Protein AF-A0A535RDK1-F1 (afdb_monomer)

Solvent-accessible surface area (backbone atoms only — not comparable to full-atom values): 7381 Å² total; per-residue (Å²): 82,75,42,75,55,60,47,63,72,31,67,34,61,41,46,44,87,78,47,58,70,68,64,39,67,69,37,50,75,69,46,53,69,35,78,59,35,43,54,86,57,44,56,68,69,59,50,50,51,54,48,52,51,55,53,59,70,43,43,68,38,51,78,66,69,42,55,59,35,39,33,44,56,35,50,60,86,56,51,73,48,73,70,53,50,51,51,52,49,50,50,46,68,76,39,77,89,59,50,40,30,39,31,75,58,20,64,60,42,66,30,88,88,34,30,66,60,46,53,49,55,31,54,80,70,68,39,39,83,50,132

Sequence (131 aa):
MNFKAFATLTTHPTDPKRLPKDIREALSKESAAKRRIYPKDFPKDVREELFARYWVGLEPLRKSGKLGAILLQYPDWFVISKANKEEILHARELLPDDRLAVEFRNATWMSERNRAETLSFLGEHGLIYVS

Structure (mmCIF, N/CA/C/O backbone):
data_AF-A0A535RDK1-F1
#
_entry.id   AF-A0A535RDK1-F1
#
loop_
_atom_site.group_PDB
_atom_site.id
_atom_site.type_symbol
_atom_site.label_atom_id
_atom_site.label_alt_id
_atom_site.label_comp_id
_atom_site.label_asym_id
_atom_site.label_entity_id
_atom_site.label_seq_id
_atom_site.pdbx_PDB_ins_code
_atom_site.Cartn_x
_atom_site.Cartn_y
_atom_site.Cartn_z
_atom_site.occupancy
_atom_site.B_iso_or_equiv
_atom_site.auth_seq_id
_atom_site.auth_comp_id
_atom_site.auth_asym_id
_atom_site.auth_atom_id
_atom_site.pdbx_PDB_model_num
ATOM 1 N N . MET A 1 1 ? -6.801 -17.963 5.253 1.00 66.25 1 MET A N 1
ATOM 2 C CA . MET A 1 1 ? -5.350 -17.673 5.292 1.00 66.25 1 MET A CA 1
ATOM 3 C C . MET A 1 1 ? -5.170 -16.181 5.073 1.00 66.25 1 MET A C 1
ATOM 5 O O . MET A 1 1 ? -5.834 -15.640 4.196 1.00 66.25 1 MET A O 1
ATOM 9 N N . ASN A 1 2 ? -4.338 -15.520 5.878 1.00 72.81 2 ASN A N 1
ATOM 10 C CA . ASN A 1 2 ? -4.049 -14.092 5.719 1.00 72.81 2 ASN A CA 1
ATOM 11 C C . ASN A 1 2 ? -2.755 -13.941 4.926 1.00 72.81 2 ASN A C 1
ATOM 13 O O . ASN A 1 2 ? -1.805 -14.686 5.173 1.00 72.81 2 ASN A O 1
ATOM 17 N N . PHE A 1 3 ? -2.728 -13.017 3.970 1.00 80.19 3 PHE A N 1
ATOM 18 C CA . PHE A 1 3 ? -1.588 -12.843 3.075 1.00 80.19 3 PHE A CA 1
ATOM 19 C C . PHE A 1 3 ? -1.022 -11.438 3.219 1.00 80.19 3 PHE A C 1
ATOM 21 O O . PHE A 1 3 ? -1.769 -10.463 3.218 1.00 80.19 3 PHE A O 1
ATOM 28 N N . LYS A 1 4 ? 0.297 -11.315 3.353 1.00 80.19 4 LYS A N 1
ATOM 29 C CA . LYS A 1 4 ? 0.941 -10.003 3.395 1.00 80.19 4 LYS A CA 1
ATOM 30 C C . LYS A 1 4 ? 1.080 -9.460 1.980 1.00 80.19 4 LYS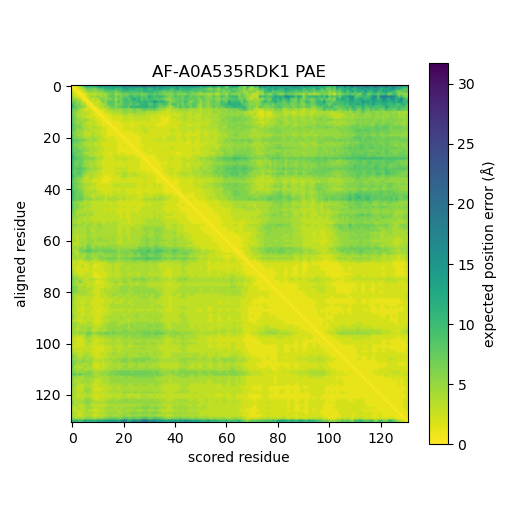 A C 1
ATOM 32 O O . LYS A 1 4 ? 1.580 -10.163 1.104 1.00 80.19 4 LYS A O 1
ATOM 37 N N . ALA A 1 5 ? 0.679 -8.208 1.786 1.00 78.75 5 ALA A N 1
ATOM 38 C CA . ALA A 1 5 ? 0.846 -7.527 0.517 1.00 78.75 5 ALA A CA 1
ATOM 39 C C . ALA A 1 5 ? 2.317 -7.479 0.090 1.00 78.75 5 ALA A C 1
ATOM 41 O O . ALA A 1 5 ? 3.234 -7.362 0.912 1.00 78.75 5 ALA A O 1
ATOM 42 N N . PHE A 1 6 ? 2.536 -7.572 -1.220 1.00 76.69 6 PHE A N 1
ATOM 43 C CA . PHE A 1 6 ? 3.857 -7.406 -1.803 1.00 76.69 6 PHE A CA 1
ATOM 44 C C . PHE A 1 6 ? 4.427 -6.014 -1.483 1.00 76.69 6 PHE A C 1
ATOM 46 O O . PHE A 1 6 ? 3.700 -5.029 -1.439 1.00 76.69 6 PHE A O 1
ATOM 53 N N . ALA A 1 7 ? 5.741 -5.925 -1.264 1.00 71.62 7 ALA A N 1
ATOM 54 C CA . ALA A 1 7 ? 6.399 -4.746 -0.694 1.00 71.62 7 ALA A CA 1
ATOM 55 C C . ALA A 1 7 ? 6.091 -3.424 -1.427 1.00 71.62 7 ALA A C 1
ATOM 57 O O . ALA A 1 7 ? 5.894 -2.396 -0.777 1.00 71.62 7 ALA A O 1
ATOM 58 N N . THR A 1 8 ? 5.988 -3.437 -2.761 1.00 74.31 8 THR A N 1
ATOM 59 C CA . THR A 1 8 ? 5.695 -2.215 -3.531 1.00 74.31 8 THR A CA 1
ATOM 60 C C . THR A 1 8 ? 4.256 -1.714 -3.366 1.00 74.31 8 THR A C 1
ATOM 62 O O . THR A 1 8 ? 4.008 -0.542 -3.654 1.00 74.31 8 THR A O 1
ATOM 65 N N . LEU A 1 9 ? 3.325 -2.544 -2.869 1.00 77.25 9 LEU A N 1
ATOM 66 C CA . LEU A 1 9 ? 1.958 -2.121 -2.521 1.00 77.25 9 LEU A CA 1
ATOM 67 C C . LEU A 1 9 ? 1.938 -1.257 -1.257 1.00 77.25 9 LEU A C 1
ATOM 69 O O . LEU A 1 9 ? 1.037 -0.448 -1.091 1.00 77.25 9 LEU A O 1
ATOM 73 N N . THR A 1 10 ? 2.925 -1.404 -0.367 1.00 83.56 10 THR A N 1
ATOM 74 C CA . THR A 1 10 ? 2.914 -0.743 0.948 1.00 83.56 10 THR A CA 1
ATOM 75 C C . THR A 1 10 ? 4.115 0.163 1.175 1.00 83.56 10 THR A C 1
ATOM 77 O O . THR A 1 10 ? 4.598 0.312 2.295 1.00 83.56 10 THR A O 1
ATOM 80 N N . THR A 1 11 ? 4.623 0.784 0.108 1.00 86.81 11 THR A N 1
ATOM 81 C CA . THR A 1 11 ? 5.743 1.750 0.124 1.00 86.81 11 THR A CA 1
ATOM 82 C C . THR A 1 11 ? 7.108 1.199 0.551 1.00 86.81 11 THR A C 1
ATOM 84 O O . THR A 1 11 ? 8.101 1.932 0.576 1.00 86.81 11 THR A O 1
ATOM 87 N N . HIS A 1 12 ? 7.199 -0.102 0.829 1.00 88.62 12 HIS A N 1
ATOM 88 C CA . HIS A 1 12 ? 8.462 -0.743 1.153 1.00 88.62 12 HIS A CA 1
ATOM 89 C C . HIS A 1 12 ? 9.344 -0.835 -0.096 1.00 88.62 12 HIS A C 1
ATOM 91 O O . HIS A 1 12 ? 8.862 -1.164 -1.186 1.00 88.62 12 HIS A O 1
ATOM 97 N N . PRO A 1 13 ? 10.658 -0.606 0.039 1.00 90.38 13 PRO A N 1
ATOM 98 C CA . PRO A 1 13 ? 11.558 -0.811 -1.074 1.00 90.38 13 PRO A CA 1
ATOM 99 C C . PRO A 1 13 ? 11.737 -2.301 -1.373 1.00 90.38 13 PRO A C 1
ATOM 101 O O . PRO A 1 13 ? 11.739 -3.144 -0.472 1.00 90.38 13 PRO A O 1
ATOM 104 N N . THR A 1 14 ? 11.978 -2.606 -2.640 1.00 90.38 14 THR A N 1
ATOM 105 C CA . THR A 1 14 ? 12.236 -3.956 -3.145 1.00 90.38 14 THR A CA 1
ATOM 106 C C . THR A 1 14 ? 13.634 -4.026 -3.753 1.00 90.38 14 THR A C 1
ATOM 108 O O . THR A 1 14 ? 14.121 -3.047 -4.311 1.00 90.38 14 THR A O 1
ATOM 111 N N . ASP A 1 15 ? 14.306 -5.169 -3.625 1.00 91.94 15 ASP A N 1
ATOM 112 C CA . ASP A 1 15 ? 15.532 -5.443 -4.383 1.00 91.94 15 ASP A CA 1
ATOM 113 C C . ASP A 1 15 ? 15.139 -5.757 -5.840 1.00 91.94 15 ASP A C 1
ATOM 115 O O . ASP A 1 15 ? 14.412 -6.738 -6.046 1.00 91.94 15 ASP A O 1
ATOM 119 N N . PRO A 1 16 ? 15.600 -4.985 -6.848 1.00 91.69 16 PRO A N 1
ATOM 120 C CA . PRO A 1 16 ? 15.276 -5.235 -8.254 1.00 91.69 16 PRO A CA 1
ATOM 121 C C . PRO A 1 16 ? 15.558 -6.670 -8.711 1.00 91.69 16 PRO A C 1
ATOM 123 O O . PRO A 1 16 ? 14.890 -7.181 -9.607 1.00 91.69 16 PRO A O 1
ATOM 126 N N . LYS A 1 17 ? 16.517 -7.367 -8.086 1.00 90.56 17 LYS A N 1
ATOM 127 C CA . LYS A 1 17 ? 16.858 -8.759 -8.417 1.00 90.56 17 LYS A CA 1
ATOM 128 C C . LYS A 1 17 ? 15.754 -9.757 -8.071 1.00 90.56 17 LYS A C 1
ATOM 130 O O . LYS A 1 17 ? 15.762 -10.853 -8.622 1.00 90.56 17 LYS A O 1
ATOM 135 N N . ARG A 1 18 ? 14.829 -9.395 -7.174 1.00 88.81 18 ARG A N 1
ATOM 136 C CA . ARG A 1 18 ? 13.690 -10.229 -6.751 1.00 88.81 18 ARG A CA 1
ATOM 137 C C . ARG A 1 18 ? 12.453 -10.051 -7.631 1.00 88.81 18 ARG A C 1
ATOM 139 O O . ARG A 1 18 ? 11.463 -10.744 -7.410 1.00 88.81 18 ARG A O 1
ATOM 146 N N . LEU A 1 19 ? 12.488 -9.116 -8.577 1.00 89.19 19 LEU A N 1
ATOM 147 C CA . LEU A 1 19 ? 11.392 -8.885 -9.510 1.00 89.19 19 LEU A CA 1
ATOM 148 C C . LEU A 1 19 ? 11.392 -9.931 -10.633 1.00 89.19 19 LEU A C 1
ATOM 150 O O . LEU A 1 19 ? 12.457 -10.460 -10.974 1.00 89.19 19 LEU A O 1
ATOM 154 N N . PRO A 1 20 ? 10.223 -10.198 -11.247 1.00 89.69 20 PRO A N 1
ATOM 155 C CA . PRO A 1 20 ? 10.157 -10.922 -12.511 1.00 89.69 20 PRO A CA 1
ATOM 156 C C . PRO A 1 20 ? 11.112 -10.318 -13.550 1.00 89.69 20 PRO A C 1
ATOM 158 O O . PRO A 1 20 ? 11.337 -9.105 -13.569 1.00 89.69 20 PRO A O 1
ATOM 161 N N . LYS A 1 21 ? 11.704 -11.171 -14.395 1.00 91.25 21 LYS A N 1
ATOM 162 C CA . LYS A 1 21 ? 12.765 -10.778 -15.337 1.00 91.25 21 LYS A CA 1
ATOM 163 C C . LYS A 1 21 ? 12.336 -9.613 -16.235 1.00 91.25 21 LYS A C 1
ATOM 165 O O . LYS A 1 21 ? 13.090 -8.659 -16.375 1.00 91.25 21 LYS A O 1
ATOM 170 N N . ASP A 1 22 ? 11.137 -9.695 -16.784 1.00 91.06 22 ASP A N 1
ATOM 171 C CA . ASP A 1 22 ? 10.544 -8.704 -17.677 1.00 91.06 22 ASP A CA 1
ATOM 172 C C . ASP A 1 22 ? 10.231 -7.378 -16.964 1.00 91.06 22 ASP A C 1
ATOM 174 O O . ASP A 1 22 ? 10.555 -6.312 -17.479 1.00 91.06 22 ASP A O 1
ATOM 178 N N . ILE A 1 23 ? 9.722 -7.428 -15.728 1.00 91.31 23 ILE A N 1
ATOM 179 C CA . ILE A 1 23 ? 9.530 -6.231 -14.890 1.00 91.31 23 ILE A CA 1
ATOM 180 C C . ILE A 1 23 ? 10.871 -5.544 -14.617 1.00 91.31 23 ILE A C 1
ATOM 182 O O . ILE A 1 23 ? 10.966 -4.321 -14.660 1.00 91.31 23 ILE A O 1
ATOM 186 N N . ARG A 1 24 ? 11.926 -6.323 -14.352 1.00 91.19 24 ARG A N 1
ATOM 187 C CA . ARG A 1 24 ? 13.276 -5.792 -14.129 1.00 91.19 24 ARG A CA 1
ATOM 188 C C . ARG A 1 24 ? 13.866 -5.161 -15.392 1.00 91.19 24 ARG A C 1
ATOM 190 O O . ARG A 1 24 ? 14.565 -4.160 -15.280 1.00 91.19 24 ARG A O 1
ATOM 197 N N . GLU A 1 25 ? 13.612 -5.739 -16.562 1.00 92.88 25 GLU A N 1
ATOM 198 C CA . GLU A 1 25 ? 14.070 -5.217 -17.858 1.00 92.88 25 GLU A CA 1
ATOM 199 C C . GLU A 1 25 ? 13.344 -3.927 -18.265 1.00 92.88 25 GLU A C 1
ATOM 201 O O . GLU A 1 25 ? 13.928 -3.100 -18.961 1.00 92.88 25 GLU A O 1
ATOM 206 N N . ALA A 1 26 ? 12.120 -3.717 -17.774 1.00 92.56 26 ALA A N 1
ATOM 207 C CA . ALA A 1 26 ? 11.358 -2.487 -17.978 1.00 92.56 26 ALA A CA 1
ATOM 208 C C . ALA A 1 26 ? 11.792 -1.321 -17.062 1.00 92.56 26 ALA A C 1
ATOM 210 O O . ALA A 1 26 ? 11.346 -0.187 -17.242 1.00 92.56 26 ALA A O 1
ATOM 211 N N . LEU A 1 27 ? 12.659 -1.565 -16.073 1.00 92.56 27 LEU A N 1
ATOM 212 C CA . LEU A 1 27 ? 13.207 -0.504 -15.227 1.00 92.56 27 LEU A CA 1
ATOM 213 C C . LEU A 1 27 ? 14.246 0.335 -15.983 1.00 92.56 27 LEU A C 1
ATOM 215 O O . LEU A 1 27 ? 14.968 -0.151 -16.854 1.00 92.56 27 LEU A O 1
ATOM 219 N N . SER A 1 28 ? 14.410 1.595 -15.570 1.00 92.88 28 SER A N 1
ATOM 220 C CA . SER A 1 28 ? 15.552 2.398 -16.015 1.00 92.88 28 SER A CA 1
ATOM 221 C C . SER A 1 28 ? 16.873 1.737 -15.590 1.00 92.88 28 SER A C 1
ATOM 223 O O . SER A 1 28 ? 16.943 1.060 -14.561 1.00 92.88 28 SER A O 1
ATOM 225 N N . LYS A 1 29 ? 17.956 1.972 -16.346 1.00 91.94 29 LYS A N 1
ATOM 226 C CA . LYS A 1 29 ? 19.294 1.451 -15.996 1.00 91.94 29 LYS A CA 1
ATOM 227 C C . LYS A 1 29 ? 19.729 1.876 -14.591 1.00 91.94 29 LYS A C 1
ATOM 229 O O . LYS A 1 29 ? 20.359 1.095 -13.884 1.00 91.94 29 LYS A O 1
ATOM 234 N N . GLU A 1 30 ? 19.370 3.095 -14.187 1.00 92.25 30 GLU A N 1
ATOM 235 C CA . GLU A 1 30 ? 19.640 3.606 -12.845 1.00 92.25 30 GLU A CA 1
ATOM 236 C C . GLU A 1 30 ? 18.873 2.804 -11.786 1.00 92.25 30 GLU A C 1
ATOM 238 O O . GLU A 1 30 ? 19.488 2.271 -10.865 1.00 92.25 30 GLU A O 1
ATOM 243 N N . SER A 1 31 ? 17.552 2.651 -11.933 1.00 91.75 31 SER A N 1
ATOM 244 C CA . SER A 1 31 ? 16.724 1.886 -10.991 1.00 91.75 31 SER A CA 1
ATOM 245 C C . SER A 1 31 ? 17.161 0.421 -10.911 1.00 91.75 31 SER A C 1
ATOM 247 O O . SER A 1 31 ? 17.274 -0.128 -9.817 1.00 91.75 31 SER A O 1
ATOM 249 N N . ALA A 1 32 ? 17.482 -0.205 -12.046 1.00 90.44 32 ALA A N 1
ATOM 250 C CA . ALA A 1 32 ? 17.937 -1.593 -12.104 1.00 90.44 32 ALA A CA 1
ATOM 251 C C . ALA A 1 32 ? 19.287 -1.828 -11.395 1.00 90.44 32 ALA A C 1
ATOM 253 O O . ALA A 1 32 ? 19.543 -2.937 -10.921 1.00 90.44 32 ALA A O 1
ATOM 254 N N . ALA A 1 33 ? 20.143 -0.804 -11.299 1.00 92.12 33 ALA A N 1
ATOM 255 C CA . ALA A 1 33 ? 21.441 -0.881 -10.626 1.00 92.12 33 ALA A CA 1
ATOM 256 C C . ALA A 1 33 ? 21.368 -0.638 -9.104 1.00 92.12 33 ALA A C 1
ATOM 258 O O . ALA A 1 33 ? 22.316 -0.959 -8.382 1.00 92.12 33 ALA A O 1
ATOM 259 N N . LYS A 1 34 ? 20.262 -0.083 -8.588 1.00 92.88 34 LYS A N 1
ATOM 260 C CA . LYS A 1 34 ? 20.088 0.187 -7.151 1.00 92.88 34 LYS A CA 1
ATOM 261 C C . LYS A 1 34 ? 19.948 -1.117 -6.361 1.00 92.88 34 LYS A C 1
ATOM 263 O O . LYS A 1 34 ? 19.319 -2.077 -6.791 1.00 92.88 34 LYS A O 1
ATOM 268 N N . ARG A 1 35 ? 20.459 -1.130 -5.124 1.00 92.50 35 ARG A N 1
ATOM 269 C CA . ARG A 1 35 ? 20.251 -2.248 -4.177 1.00 92.50 35 ARG A CA 1
ATOM 270 C C . ARG A 1 35 ? 18.803 -2.331 -3.675 1.00 92.50 35 ARG A C 1
ATOM 272 O O . ARG A 1 35 ? 18.347 -3.388 -3.251 1.00 92.50 35 ARG A O 1
ATOM 279 N N . ARG A 1 36 ? 18.111 -1.193 -3.648 1.00 93.19 36 ARG A N 1
ATOM 280 C CA . ARG A 1 36 ? 16.737 -1.029 -3.172 1.00 93.19 36 ARG A CA 1
ATOM 281 C C . ARG A 1 36 ? 16.065 0.033 -4.029 1.00 93.19 36 ARG A C 1
ATOM 283 O O . ARG A 1 36 ? 16.604 1.130 -4.140 1.00 93.19 36 ARG A O 1
ATOM 290 N N . ILE A 1 37 ? 14.908 -0.295 -4.585 1.00 92.06 37 ILE A N 1
ATOM 291 C CA . ILE A 1 37 ? 14.054 0.646 -5.309 1.00 92.06 37 ILE A CA 1
ATOM 292 C C . ILE A 1 37 ? 12.736 0.824 -4.577 1.00 92.06 37 ILE A C 1
ATOM 294 O O . ILE A 1 37 ? 12.180 -0.130 -4.034 1.00 92.06 37 ILE A O 1
ATOM 298 N N . TYR A 1 38 ? 12.260 2.057 -4.541 1.00 90.50 38 TYR A N 1
ATOM 299 C CA . TYR A 1 38 ? 10.990 2.455 -3.956 1.00 90.50 38 TYR A CA 1
ATOM 300 C C . TYR A 1 38 ? 9.917 2.500 -5.043 1.00 90.50 38 TYR A C 1
ATOM 302 O O . TYR A 1 38 ? 10.254 2.533 -6.224 1.00 90.50 38 TYR A O 1
ATOM 310 N N . PRO A 1 39 ? 8.624 2.560 -4.689 1.00 86.88 39 PRO A N 1
ATOM 311 C CA . PRO A 1 39 ? 7.574 2.618 -5.702 1.00 86.88 39 PRO A CA 1
ATOM 312 C C . PRO A 1 39 ? 7.721 3.771 -6.708 1.00 86.88 39 PRO A C 1
ATOM 314 O O . PRO A 1 39 ? 7.389 3.599 -7.872 1.00 86.88 39 PRO A O 1
ATOM 317 N N . LYS A 1 40 ? 8.292 4.910 -6.288 1.00 87.12 40 LYS A N 1
ATOM 318 C CA . LYS A 1 40 ? 8.600 6.060 -7.159 1.00 87.12 40 LYS A CA 1
ATOM 319 C C . LYS A 1 40 ? 9.679 5.798 -8.219 1.00 87.12 40 LYS A C 1
ATOM 321 O O . LYS A 1 40 ? 9.803 6.574 -9.155 1.00 87.12 40 LYS A O 1
ATOM 326 N N . ASP A 1 41 ? 10.496 4.760 -8.039 1.00 90.69 41 ASP A N 1
ATOM 327 C CA . ASP A 1 41 ? 11.559 4.382 -8.976 1.00 90.69 41 ASP A CA 1
ATOM 328 C C . ASP A 1 41 ? 11.033 3.480 -10.114 1.00 90.69 41 ASP A C 1
ATOM 330 O O . ASP A 1 41 ? 11.795 3.149 -11.029 1.00 90.69 41 ASP A O 1
ATOM 334 N N . PHE A 1 42 ? 9.761 3.060 -10.049 1.00 89.25 42 PHE A N 1
ATOM 335 C CA . PHE A 1 42 ? 9.090 2.291 -11.096 1.00 89.25 42 PHE A CA 1
ATOM 336 C C . PHE A 1 42 ? 8.393 3.231 -12.088 1.00 89.25 42 PHE A C 1
ATOM 338 O O . PHE A 1 42 ? 7.702 4.159 -11.659 1.00 89.25 42 PHE A O 1
ATOM 345 N N . PRO A 1 43 ? 8.484 2.957 -13.400 1.00 90.12 43 PRO A N 1
ATOM 346 C CA . PRO A 1 43 ? 7.508 3.469 -14.355 1.00 90.12 43 PRO A CA 1
ATOM 347 C C . PRO A 1 43 ? 6.084 3.085 -13.919 1.00 90.12 43 PRO A C 1
ATOM 349 O O . PRO A 1 43 ? 5.870 2.003 -13.361 1.00 90.12 43 PRO A O 1
ATOM 352 N N . LYS A 1 44 ? 5.116 3.987 -14.120 1.00 82.62 44 LYS A N 1
ATOM 353 C CA . LYS A 1 44 ? 3.744 3.829 -13.606 1.00 82.62 44 LYS A CA 1
ATOM 354 C C . LYS A 1 44 ? 3.087 2.540 -14.116 1.00 82.62 44 LYS A C 1
ATOM 356 O O . LYS A 1 44 ? 2.597 1.748 -13.319 1.00 82.62 44 LYS A O 1
ATOM 361 N N . ASP A 1 45 ? 3.160 2.324 -15.420 1.00 87.25 45 ASP A N 1
ATOM 362 C CA . ASP A 1 45 ? 2.696 1.137 -16.141 1.00 87.25 45 ASP A CA 1
ATOM 363 C C . ASP A 1 45 ? 3.338 -0.159 -15.621 1.00 87.25 45 ASP A C 1
ATOM 365 O O . ASP A 1 45 ? 2.657 -1.156 -15.395 1.00 87.25 45 ASP A O 1
ATOM 369 N N . VAL A 1 46 ? 4.641 -0.136 -15.334 1.00 89.62 46 VAL A N 1
ATOM 370 C CA . VAL A 1 46 ? 5.360 -1.296 -14.781 1.00 89.62 46 VAL A CA 1
ATOM 371 C C . VAL A 1 46 ? 4.912 -1.609 -13.349 1.00 89.62 46 VAL A C 1
ATOM 373 O O . VAL A 1 46 ? 4.794 -2.779 -12.971 1.00 89.62 46 VAL A O 1
ATOM 376 N N . ARG A 1 47 ? 4.663 -0.579 -12.528 1.00 86.00 47 ARG A N 1
ATOM 377 C CA . ARG A 1 47 ? 4.150 -0.752 -11.159 1.00 86.00 47 ARG A CA 1
ATOM 378 C C . ARG A 1 47 ? 2.735 -1.336 -11.178 1.00 86.00 47 ARG A C 1
ATOM 380 O O . ARG A 1 47 ? 2.461 -2.252 -10.405 1.00 86.00 47 ARG A O 1
ATOM 387 N 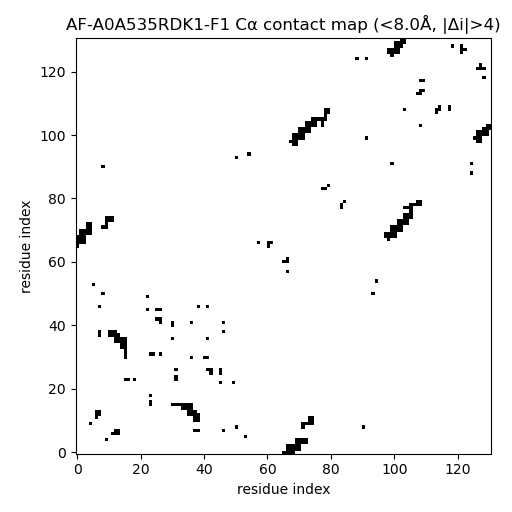N . GLU A 1 48 ? 1.872 -0.838 -12.059 1.00 84.56 48 GLU A N 1
ATOM 388 C CA . GLU A 1 48 ? 0.503 -1.331 -12.252 1.00 84.56 48 GLU A CA 1
ATOM 389 C C . GLU A 1 48 ? 0.484 -2.792 -12.723 1.00 84.56 48 GLU A C 1
ATOM 391 O O . GLU A 1 48 ? -0.217 -3.613 -12.134 1.00 84.56 48 GLU A O 1
ATOM 396 N N . GLU A 1 49 ? 1.323 -3.159 -13.694 1.00 88.69 49 GLU A N 1
ATOM 397 C CA . GLU A 1 49 ? 1.459 -4.547 -14.158 1.00 88.69 49 GLU A CA 1
ATOM 398 C C . GLU A 1 49 ? 1.924 -5.486 -13.032 1.00 88.69 49 GLU A C 1
ATOM 400 O O . GLU A 1 49 ? 1.399 -6.589 -12.850 1.00 88.69 49 GLU A O 1
ATOM 405 N N . LEU A 1 50 ? 2.885 -5.048 -12.213 1.00 87.44 50 LEU A N 1
ATOM 406 C CA . LEU A 1 50 ? 3.340 -5.830 -11.064 1.00 87.44 50 LEU A CA 1
ATOM 407 C C . LEU A 1 50 ? 2.205 -6.075 -10.055 1.00 87.44 50 LEU A C 1
ATOM 409 O O . LEU A 1 50 ? 2.118 -7.160 -9.472 1.00 87.44 50 LEU A O 1
ATOM 413 N N . PHE A 1 51 ? 1.319 -5.095 -9.871 1.00 84.56 51 PHE A N 1
ATOM 414 C CA . PHE A 1 51 ? 0.125 -5.244 -9.043 1.00 84.56 51 PHE A CA 1
ATOM 415 C C . PHE A 1 51 ? -0.916 -6.166 -9.668 1.00 84.56 51 PHE A C 1
ATOM 417 O O . PHE A 1 51 ? -1.432 -7.036 -8.966 1.00 84.56 51 PHE A O 1
ATOM 424 N N . ALA A 1 52 ? -1.168 -6.056 -10.972 1.00 85.62 52 ALA A N 1
ATOM 425 C CA . ALA A 1 52 ? -2.072 -6.953 -11.685 1.00 85.62 52 ALA A CA 1
ATOM 426 C C . ALA A 1 52 ? -1.632 -8.420 -11.544 1.00 85.62 52 ALA A C 1
ATOM 428 O O . ALA A 1 52 ? -2.443 -9.298 -11.250 1.00 85.62 52 ALA A O 1
ATOM 429 N N . ARG A 1 53 ? -0.327 -8.698 -11.634 1.00 88.44 53 ARG A N 1
ATOM 430 C CA . ARG A 1 53 ? 0.212 -10.051 -11.407 1.00 88.44 53 ARG A CA 1
ATOM 431 C C . ARG A 1 53 ? 0.027 -10.537 -9.981 1.00 88.44 53 ARG A C 1
ATOM 433 O O . ARG A 1 53 ? -0.312 -11.701 -9.776 1.00 88.44 53 ARG A O 1
ATOM 440 N N . TYR A 1 54 ? 0.252 -9.665 -9.000 1.00 86.69 54 TYR A N 1
ATOM 441 C CA . TYR A 1 54 ? -0.015 -9.991 -7.603 1.00 86.69 54 TYR A CA 1
ATOM 442 C C . TYR A 1 54 ? -1.497 -10.341 -7.402 1.00 86.69 54 TYR A C 1
ATOM 444 O O . TYR A 1 54 ? -1.801 -11.366 -6.795 1.00 86.69 54 TYR A O 1
ATOM 452 N N . TRP A 1 55 ? -2.407 -9.553 -7.981 1.00 84.94 55 TRP A N 1
ATOM 453 C CA . TRP A 1 55 ? -3.849 -9.799 -7.945 1.00 84.94 55 TRP A CA 1
ATOM 454 C C . TRP A 1 55 ? -4.238 -11.147 -8.559 1.00 84.94 55 TRP A C 1
ATOM 456 O O . TRP A 1 55 ? -4.921 -11.944 -7.911 1.00 84.94 55 TRP A O 1
ATOM 466 N N . VAL A 1 56 ? -3.765 -11.432 -9.777 1.00 88.81 56 VAL A N 1
ATOM 467 C CA . VAL A 1 56 ? -4.013 -12.707 -10.470 1.00 88.81 56 VAL A CA 1
ATOM 468 C C . VAL A 1 56 ? -3.460 -13.880 -9.659 1.00 88.81 56 VAL A C 1
ATOM 470 O O . VAL A 1 56 ? -4.120 -14.909 -9.520 1.00 88.81 56 VAL A O 1
ATOM 473 N N . GLY A 1 57 ? -2.286 -13.717 -9.044 1.00 88.31 57 GLY A N 1
ATOM 474 C CA . GLY A 1 57 ? -1.680 -14.728 -8.176 1.00 88.31 57 GLY A CA 1
ATOM 475 C C . GLY A 1 57 ? -2.528 -15.094 -6.951 1.00 88.31 57 GLY A C 1
ATOM 476 O O . GLY A 1 57 ? -2.411 -16.209 -6.441 1.00 88.31 57 GLY A O 1
ATOM 477 N N . LEU A 1 58 ? -3.409 -14.197 -6.496 1.00 89.25 58 LEU A N 1
ATOM 478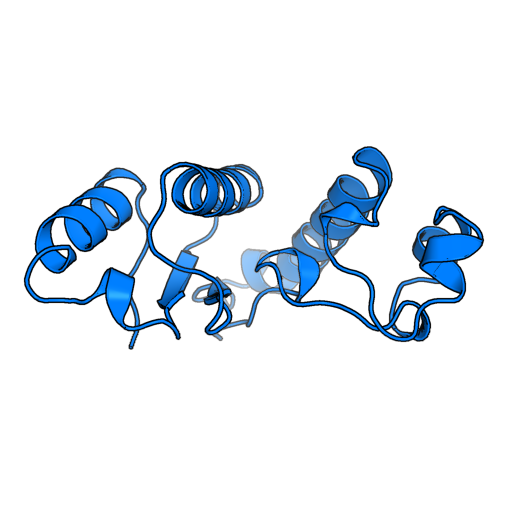 C CA . LEU A 1 58 ? -4.334 -14.454 -5.388 1.00 89.25 58 LEU A CA 1
ATOM 479 C C . LEU A 1 58 ? -5.649 -15.120 -5.821 1.00 89.25 58 LEU A C 1
ATOM 481 O O . LEU A 1 58 ? -6.364 -15.650 -4.964 1.00 89.25 58 LEU A O 1
ATOM 485 N N . GLU A 1 59 ? -5.972 -15.162 -7.119 1.00 90.44 59 GLU A N 1
ATOM 486 C CA . GLU A 1 59 ? -7.231 -15.741 -7.604 1.00 90.44 59 GLU A CA 1
ATOM 487 C C . GLU A 1 59 ? -7.495 -17.182 -7.143 1.00 90.44 59 GLU A C 1
ATOM 489 O O . GLU A 1 59 ? -8.635 -17.461 -6.769 1.00 90.44 59 GLU A O 1
ATOM 494 N N . PRO A 1 60 ? -6.520 -18.115 -7.117 1.00 92.12 60 PRO A N 1
ATOM 495 C CA . PRO A 1 60 ? -6.784 -19.478 -6.654 1.00 92.12 60 PRO A CA 1
ATOM 496 C C . PRO A 1 60 ? -7.237 -19.525 -5.187 1.00 92.12 60 PRO A C 1
ATOM 498 O O . PRO A 1 60 ? -8.109 -20.313 -4.810 1.00 92.12 60 PRO A O 1
ATOM 501 N N . LEU A 1 61 ? -6.679 -18.650 -4.345 1.00 91.12 61 LEU A N 1
ATOM 502 C CA . LEU A 1 61 ? -7.081 -18.522 -2.945 1.00 91.12 61 LEU A CA 1
ATOM 503 C C . LEU A 1 61 ? -8.465 -17.882 -2.825 1.00 91.12 61 LEU A C 1
ATOM 505 O O . LEU A 1 61 ? -9.258 -18.313 -1.987 1.00 91.12 61 LEU A O 1
ATOM 509 N N . ARG A 1 62 ? -8.771 -16.899 -3.680 1.00 90.25 62 ARG A N 1
ATOM 510 C CA . ARG A 1 62 ? -10.087 -16.253 -3.739 1.00 90.25 62 ARG A CA 1
ATOM 511 C C . ARG A 1 62 ? -11.170 -17.247 -4.167 1.00 90.25 62 ARG A C 1
ATOM 513 O O . ARG A 1 62 ? -12.139 -17.442 -3.442 1.00 90.25 62 ARG A O 1
ATOM 520 N N . LYS A 1 63 ? -10.955 -17.959 -5.278 1.00 91.94 63 LYS A N 1
ATOM 521 C CA . LYS A 1 63 ? -11.876 -18.966 -5.841 1.00 91.94 63 LYS A CA 1
ATOM 522 C C . LYS A 1 63 ? -12.119 -20.148 -4.898 1.00 91.94 63 LYS A C 1
ATOM 524 O O . LYS A 1 63 ? -13.201 -20.718 -4.904 1.00 91.94 63 LYS A O 1
ATOM 529 N N . SER A 1 64 ? -11.139 -20.501 -4.065 1.00 94.00 64 SER A N 1
ATOM 530 C CA . SER A 1 64 ? -11.289 -21.556 -3.052 1.00 94.00 64 SER A CA 1
ATOM 531 C C . SER A 1 64 ? -11.867 -21.074 -1.715 1.00 94.00 64 SER A C 1
ATOM 533 O O . SER A 1 64 ? -11.979 -21.877 -0.789 1.00 94.00 64 SER A O 1
ATOM 535 N N . GLY A 1 65 ? -12.193 -19.782 -1.574 1.00 89.81 65 GLY A N 1
ATOM 536 C CA . GLY A 1 65 ? -12.671 -19.189 -0.318 1.00 89.81 65 GLY A CA 1
ATOM 537 C C . GLY A 1 65 ? -11.621 -19.159 0.801 1.00 89.81 65 GLY A C 1
ATOM 538 O O . GLY A 1 65 ? -11.951 -18.940 1.964 1.00 89.81 65 GLY A O 1
ATOM 539 N N . LYS A 1 66 ? -10.345 -19.404 0.479 1.00 91.31 66 LYS A N 1
ATOM 540 C CA . LYS A 1 66 ? -9.243 -19.488 1.452 1.00 91.31 66 LYS A CA 1
ATOM 541 C C . LYS A 1 66 ? -8.535 -18.153 1.676 1.00 91.31 66 LYS A C 1
ATOM 543 O O . LYS A 1 66 ? -7.772 -18.041 2.644 1.00 91.31 66 LYS A O 1
ATOM 548 N N . LEU A 1 67 ? -8.772 -17.159 0.821 1.00 91.00 67 LEU A N 1
ATOM 549 C CA . LEU A 1 67 ? -8.284 -15.793 1.004 1.00 91.00 67 LEU A CA 1
ATOM 550 C C . LEU A 1 67 ? -9.089 -15.105 2.118 1.00 91.00 67 LEU A C 1
ATOM 552 O O . LEU A 1 67 ? -10.272 -14.832 1.955 1.00 91.00 67 LEU A O 1
ATOM 556 N N . GLY A 1 68 ? -8.455 -14.889 3.273 1.00 90.94 68 GLY A N 1
ATOM 557 C CA . GLY A 1 68 ? -9.091 -14.275 4.443 1.00 90.94 68 GLY A CA 1
ATOM 558 C C . GLY A 1 68 ? -9.061 -12.753 4.374 1.00 90.94 68 GLY A C 1
ATOM 559 O O . GLY A 1 68 ? -10.092 -12.118 4.180 1.00 90.94 68 GLY A O 1
ATOM 560 N N . ALA A 1 69 ? -7.867 -12.182 4.532 1.00 92.06 69 ALA A N 1
ATOM 561 C CA . ALA A 1 69 ? -7.598 -10.765 4.326 1.00 92.06 69 ALA A CA 1
ATOM 562 C C . ALA A 1 69 ? -6.191 -10.561 3.748 1.00 92.06 69 ALA A C 1
ATOM 564 O O . ALA A 1 69 ? -5.285 -11.375 3.981 1.00 92.06 69 ALA A O 1
ATOM 565 N N . ILE A 1 70 ? -6.012 -9.458 3.025 1.00 93.06 70 ILE A N 1
ATOM 566 C CA . ILE A 1 70 ? -4.705 -8.975 2.582 1.00 93.06 70 ILE A CA 1
ATOM 567 C C . ILE A 1 70 ? -4.225 -7.920 3.574 1.00 93.06 70 ILE A C 1
ATOM 569 O O . ILE A 1 70 ? -4.889 -6.910 3.794 1.00 93.06 70 ILE A O 1
ATOM 573 N N . LEU A 1 71 ? -3.059 -8.157 4.167 1.00 94.31 71 LEU A N 1
ATOM 574 C CA . LEU A 1 71 ? -2.426 -7.247 5.109 1.00 94.31 71 LEU A CA 1
ATOM 575 C C . LEU A 1 71 ? -1.580 -6.201 4.371 1.00 94.31 71 LEU A C 1
ATOM 577 O O . LEU A 1 71 ? -0.515 -6.514 3.831 1.00 94.31 71 LEU A O 1
ATOM 581 N N . LEU A 1 72 ? -2.035 -4.954 4.425 1.00 94.75 72 LEU A N 1
ATOM 582 C CA . LEU A 1 72 ? -1.319 -3.735 4.079 1.00 94.75 72 LEU A CA 1
ATOM 583 C C . LEU A 1 72 ? -0.543 -3.226 5.300 1.00 94.75 72 LEU A C 1
ATOM 585 O O . LEU A 1 72 ? -0.990 -2.357 6.046 1.00 94.75 72 LEU A O 1
ATOM 589 N N . GLN A 1 73 ? 0.637 -3.794 5.520 1.00 94.75 73 GLN A N 1
ATOM 590 C CA . GLN A 1 73 ? 1.550 -3.307 6.551 1.00 94.75 73 GLN A CA 1
ATOM 591 C C . GLN A 1 73 ? 2.440 -2.207 5.975 1.00 94.75 73 GLN A C 1
ATOM 593 O O . GLN A 1 73 ? 3.204 -2.481 5.045 1.00 94.75 73 GLN A O 1
ATOM 598 N N . TYR A 1 74 ? 2.371 -1.004 6.546 1.00 95.50 74 TYR A N 1
ATOM 599 C CA . TYR A 1 74 ? 3.169 0.159 6.149 1.00 95.50 74 TYR A CA 1
ATOM 600 C C . TYR A 1 74 ? 4.409 0.347 7.048 1.00 95.50 74 TYR A C 1
ATOM 602 O O . TYR A 1 74 ? 4.382 -0.042 8.219 1.00 95.50 74 TYR A O 1
ATOM 610 N N . PRO A 1 75 ? 5.513 0.907 6.517 1.00 93.81 75 PRO A N 1
ATOM 611 C CA . PRO A 1 75 ? 6.764 1.084 7.252 1.00 93.81 75 PRO A CA 1
ATOM 612 C C . PRO A 1 75 ? 6.689 2.225 8.279 1.00 93.81 75 PRO A C 1
ATOM 614 O O . PRO A 1 75 ? 5.748 3.014 8.302 1.00 93.81 75 PRO A O 1
ATOM 617 N N . ASP A 1 76 ? 7.705 2.335 9.129 1.00 95.69 76 ASP A N 1
ATOM 618 C CA . ASP A 1 76 ? 7.798 3.344 10.191 1.00 95.69 76 ASP A CA 1
ATOM 619 C C . ASP A 1 76 ? 7.966 4.783 9.674 1.00 95.69 76 ASP A C 1
ATOM 621 O O . ASP A 1 76 ? 7.580 5.715 10.366 1.00 95.69 76 ASP A O 1
ATOM 625 N N . TRP A 1 77 ? 8.458 5.007 8.454 1.00 94.44 77 TRP A N 1
ATOM 626 C CA . TRP A 1 77 ? 8.468 6.341 7.828 1.00 94.44 77 TRP A CA 1
ATOM 627 C C . TRP A 1 77 ? 7.113 6.758 7.234 1.00 94.44 77 TRP A C 1
ATOM 629 O O . TRP A 1 77 ? 6.954 7.894 6.781 1.00 94.44 77 TRP A O 1
ATOM 639 N N . PHE A 1 78 ? 6.118 5.868 7.225 1.00 96.25 78 PHE A N 1
ATOM 640 C CA . PHE A 1 78 ? 4.777 6.164 6.732 1.00 96.25 78 PHE A CA 1
ATOM 641 C C . PHE A 1 78 ? 3.978 6.905 7.809 1.00 96.25 78 PHE A C 1
ATOM 643 O O . PHE A 1 78 ? 3.231 6.303 8.573 1.00 96.25 78 PHE A O 1
ATOM 650 N N . VAL A 1 79 ? 4.177 8.219 7.913 1.00 97.38 79 VAL A N 1
ATOM 651 C CA . VAL A 1 79 ? 3.465 9.099 8.860 1.00 97.38 79 VAL A CA 1
ATOM 652 C C . VAL A 1 79 ? 2.045 9.414 8.394 1.00 97.38 79 VAL A C 1
ATOM 654 O O . VAL A 1 79 ? 1.755 9.350 7.199 1.00 97.38 79 VAL A O 1
ATOM 657 N N . ILE A 1 80 ? 1.158 9.819 9.302 1.00 97.81 80 ILE A N 1
ATOM 658 C CA . ILE A 1 80 ? -0.155 10.319 8.883 1.00 97.81 80 ILE A CA 1
ATOM 659 C C . ILE A 1 80 ? 0.003 11.591 8.038 1.00 97.81 80 ILE A C 1
ATOM 661 O O . ILE A 1 80 ? 0.633 12.567 8.442 1.00 97.81 80 ILE A O 1
ATOM 665 N N . SER A 1 81 ? -0.538 11.563 6.824 1.00 97.44 81 SER A N 1
ATOM 666 C CA . SER A 1 81 ? -0.568 12.702 5.906 1.00 97.44 81 SER A CA 1
ATOM 667 C C . SER A 1 81 ? -1.631 12.473 4.835 1.00 97.44 81 SER A C 1
ATOM 669 O O . SER A 1 81 ? -2.058 11.338 4.616 1.00 97.44 81 SER A O 1
ATOM 671 N N . LYS A 1 82 ? -2.037 13.538 4.133 1.00 97.44 82 LYS A N 1
ATOM 672 C CA . LYS A 1 82 ? -2.974 13.428 3.006 1.00 97.44 82 LYS A CA 1
ATOM 673 C C . LYS A 1 82 ? -2.449 12.478 1.920 1.00 97.44 82 LYS A C 1
ATOM 675 O O . LYS A 1 82 ? -3.160 11.559 1.538 1.00 97.44 82 LYS A O 1
ATOM 680 N N . ALA A 1 83 ? -1.189 12.641 1.515 1.00 95.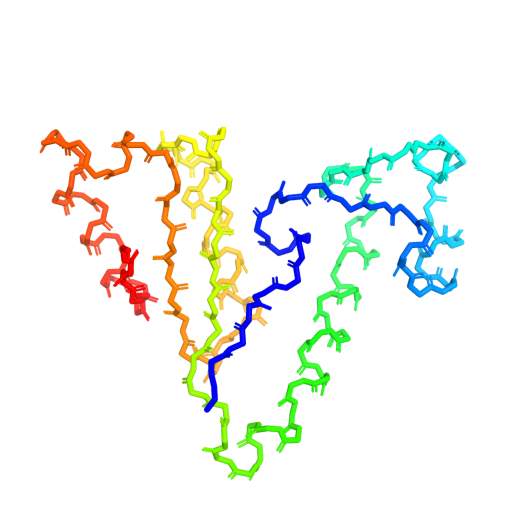88 83 ALA A N 1
ATOM 681 C CA . ALA A 1 83 ? -0.558 11.796 0.500 1.00 95.88 83 ALA A CA 1
ATOM 682 C C . ALA A 1 83 ? -0.530 10.313 0.908 1.00 95.88 83 ALA A C 1
ATOM 684 O O . ALA A 1 83 ? -0.814 9.431 0.107 1.00 95.88 83 ALA A O 1
ATOM 685 N N . ASN A 1 84 ? -0.256 10.018 2.181 1.00 96.75 84 ASN A N 1
ATOM 686 C CA . ASN A 1 84 ? -0.244 8.633 2.649 1.00 96.75 84 ASN A CA 1
ATOM 687 C C . ASN A 1 84 ? -1.656 8.039 2.774 1.00 96.75 84 ASN A C 1
ATOM 689 O O . ASN A 1 84 ? -1.829 6.844 2.558 1.00 96.75 84 ASN A O 1
ATOM 693 N N . LYS A 1 85 ? -2.687 8.845 3.056 1.00 97.94 85 LYS A N 1
ATOM 694 C CA . LYS A 1 85 ? -4.077 8.383 2.924 1.00 97.94 85 LYS A CA 1
ATOM 695 C C . LYS A 1 85 ? -4.418 8.053 1.472 1.00 97.94 85 LYS A C 1
ATOM 697 O O . LYS A 1 85 ? -5.002 7.005 1.229 1.00 97.94 85 LYS A O 1
ATOM 702 N N . GLU A 1 86 ? -4.004 8.887 0.520 1.00 95.75 86 GLU A N 1
ATOM 703 C CA . GLU A 1 86 ? -4.183 8.626 -0.916 1.00 95.75 86 GLU A CA 1
ATOM 704 C C . GLU A 1 86 ? -3.492 7.320 -1.349 1.00 95.75 86 GLU A C 1
ATOM 706 O O . GLU A 1 86 ? -4.096 6.531 -2.068 1.00 95.75 86 GLU A O 1
ATOM 711 N N . GLU A 1 87 ? -2.293 7.009 -0.839 1.00 92.69 87 GLU A N 1
ATOM 712 C CA . GLU A 1 87 ? -1.635 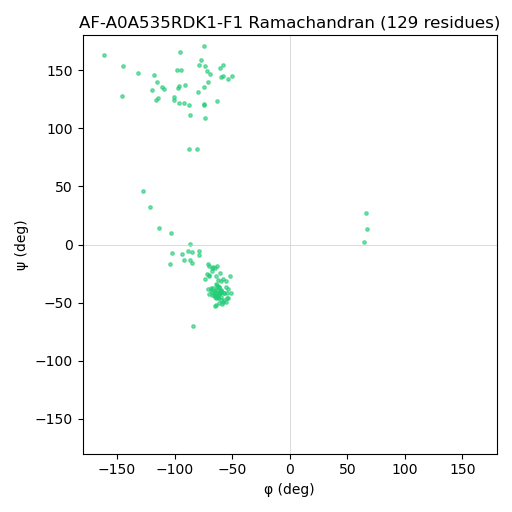5.711 -1.091 1.00 92.69 87 GLU A CA 1
ATOM 713 C C . GLU A 1 87 ? -2.429 4.513 -0.532 1.00 92.69 87 GLU A C 1
ATOM 715 O O . GLU A 1 87 ? -2.444 3.442 -1.141 1.00 92.69 87 GLU A O 1
ATOM 720 N N . ILE A 1 88 ? -3.114 4.667 0.610 1.00 95.62 88 ILE A N 1
ATOM 721 C CA . ILE A 1 88 ? -4.008 3.625 1.146 1.00 95.62 88 ILE A CA 1
ATOM 722 C C . ILE A 1 88 ? -5.224 3.437 0.231 1.00 95.62 88 ILE A C 1
ATOM 724 O O . ILE A 1 88 ? -5.602 2.302 -0.064 1.00 95.62 88 ILE A O 1
ATOM 728 N N . LEU A 1 89 ? -5.824 4.534 -0.239 1.00 95.31 89 LEU A N 1
ATOM 729 C CA . LEU A 1 89 ? -6.970 4.479 -1.150 1.00 95.31 89 LEU A CA 1
ATOM 730 C C . LEU A 1 89 ? -6.594 3.867 -2.493 1.00 95.31 89 LEU A C 1
ATOM 732 O O . LEU A 1 89 ? -7.323 3.021 -2.996 1.00 95.31 89 LEU A O 1
ATOM 736 N N . HIS A 1 90 ? -5.416 4.188 -3.015 1.00 90.44 90 HIS A N 1
ATOM 737 C CA . HIS A 1 90 ? -4.921 3.563 -4.230 1.00 90.44 90 HIS A CA 1
ATOM 738 C C . HIS A 1 90 ? -4.770 2.039 -4.066 1.00 90.44 90 HIS A C 1
ATOM 740 O O . HIS A 1 90 ? -5.181 1.267 -4.930 1.00 90.44 90 HIS A O 1
ATOM 746 N N . ALA A 1 91 ? -4.265 1.568 -2.919 1.00 89.94 91 ALA A N 1
ATOM 747 C CA . ALA A 1 91 ? -4.218 0.132 -2.633 1.00 89.94 91 ALA A CA 1
ATOM 748 C C . ALA A 1 91 ? -5.622 -0.501 -2.520 1.00 89.94 91 ALA A C 1
ATOM 750 O O . ALA A 1 91 ? -5.808 -1.653 -2.915 1.00 89.94 91 ALA A O 1
ATOM 751 N N . ARG A 1 92 ? -6.617 0.238 -2.007 1.00 91.81 92 ARG A N 1
ATOM 752 C CA . ARG A 1 92 ? -8.028 -0.188 -1.979 1.00 91.81 92 ARG A CA 1
ATOM 753 C C . ARG A 1 92 ? -8.608 -0.313 -3.389 1.00 91.81 92 ARG A C 1
ATOM 755 O O . ARG A 1 92 ? -9.246 -1.326 -3.663 1.00 91.81 92 ARG A O 1
ATOM 762 N N . GLU A 1 93 ? -8.358 0.666 -4.258 1.00 90.62 93 GLU A N 1
ATOM 763 C CA . GLU A 1 93 ? -8.797 0.686 -5.663 1.00 90.62 93 GLU A CA 1
ATOM 764 C C . GLU A 1 93 ? -8.243 -0.496 -6.460 1.00 90.62 93 GLU A C 1
ATOM 766 O O . GLU A 1 93 ? -8.961 -1.091 -7.257 1.00 90.62 93 GLU A O 1
ATOM 771 N N . LEU A 1 94 ? -6.986 -0.871 -6.213 1.00 84.44 94 LEU A N 1
ATOM 772 C CA . LEU A 1 94 ? -6.346 -2.018 -6.861 1.00 84.44 94 LEU A CA 1
ATOM 773 C C . LEU A 1 94 ? -6.907 -3.372 -6.404 1.00 84.44 94 LEU A C 1
ATOM 775 O O . LEU A 1 94 ? -6.681 -4.376 -7.078 1.00 84.44 94 LEU A O 1
ATOM 779 N N . LEU A 1 95 ? -7.594 -3.425 -5.256 1.00 87.31 95 LEU A N 1
ATOM 780 C CA . LEU A 1 95 ? -8.041 -4.669 -4.625 1.00 87.31 95 LEU A CA 1
ATOM 781 C C . LEU A 1 95 ? -9.552 -4.673 -4.298 1.00 87.31 95 LEU A C 1
ATOM 783 O O . LEU A 1 95 ? -9.918 -5.068 -3.185 1.00 87.31 95 LEU A O 1
ATOM 787 N N . PRO A 1 96 ? -10.449 -4.250 -5.210 1.00 88.62 96 PRO A N 1
ATOM 788 C CA . PRO A 1 96 ? -11.807 -3.785 -4.889 1.00 88.62 96 PRO A CA 1
ATOM 789 C C . PRO A 1 96 ? -12.738 -4.853 -4.292 1.00 88.62 96 PRO A C 1
ATOM 791 O O . PRO A 1 96 ? -13.685 -4.502 -3.585 1.00 88.62 96 PRO A O 1
ATOM 794 N N . ASP A 1 97 ? -12.432 -6.135 -4.487 1.00 88.94 97 ASP A N 1
ATOM 795 C CA . ASP A 1 97 ? -13.241 -7.259 -3.992 1.00 88.94 97 ASP A CA 1
ATOM 796 C C . ASP A 1 97 ? -12.663 -7.928 -2.734 1.00 88.94 97 ASP A C 1
ATOM 798 O O . ASP A 1 97 ? -13.297 -8.800 -2.136 1.00 88.94 97 ASP A O 1
ATOM 802 N N . ASP A 1 98 ? -11.453 -7.547 -2.314 1.00 91.25 98 ASP A N 1
ATOM 803 C CA . ASP A 1 98 ? -10.779 -8.192 -1.188 1.00 91.25 98 ASP A CA 1
ATOM 804 C C . ASP A 1 98 ? -11.010 -7.477 0.138 1.00 91.25 98 ASP A C 1
ATOM 806 O O . ASP A 1 98 ? -11.108 -6.250 0.209 1.00 91.25 98 ASP A O 1
ATOM 810 N N . ARG A 1 99 ? -10.986 -8.264 1.219 1.00 94.12 99 ARG A N 1
ATOM 811 C CA . ARG A 1 99 ? -10.888 -7.751 2.588 1.00 94.12 99 ARG A CA 1
ATOM 812 C C . ARG A 1 99 ? -9.463 -7.279 2.844 1.00 94.12 99 ARG A C 1
ATOM 814 O O . ARG A 1 99 ? -8.529 -8.081 2.773 1.00 94.12 99 ARG A O 1
ATOM 821 N N . LEU A 1 100 ? -9.299 -6.005 3.184 1.00 95.44 100 LEU A N 1
ATOM 822 C CA . LEU A 1 100 ? -7.992 -5.425 3.483 1.00 95.44 100 LEU A CA 1
ATOM 823 C C . LEU A 1 100 ? -7.853 -5.119 4.970 1.00 95.44 100 LEU A C 1
ATOM 825 O O . LEU A 1 100 ? -8.742 -4.528 5.581 1.00 95.44 100 LEU A O 1
ATOM 829 N N . ALA A 1 101 ? -6.708 -5.501 5.525 1.00 96.56 101 ALA A N 1
ATOM 830 C CA . ALA A 1 101 ? -6.278 -5.136 6.864 1.00 96.56 101 ALA A CA 1
ATOM 831 C C . ALA A 1 101 ? -5.092 -4.171 6.775 1.00 96.56 101 ALA A C 1
ATOM 833 O O . ALA A 1 101 ? -4.180 -4.413 5.993 1.00 96.56 101 ALA A O 1
ATOM 834 N N . VAL A 1 102 ? -5.079 -3.103 7.564 1.00 97.50 102 VAL A N 1
ATOM 835 C CA . VAL A 1 102 ? -4.034 -2.076 7.574 1.00 97.50 102 VAL A CA 1
ATOM 836 C C . VAL A 1 102 ? -3.302 -2.111 8.911 1.00 97.50 102 VAL A C 1
ATOM 838 O O . VAL A 1 102 ? -3.930 -1.996 9.961 1.00 97.50 102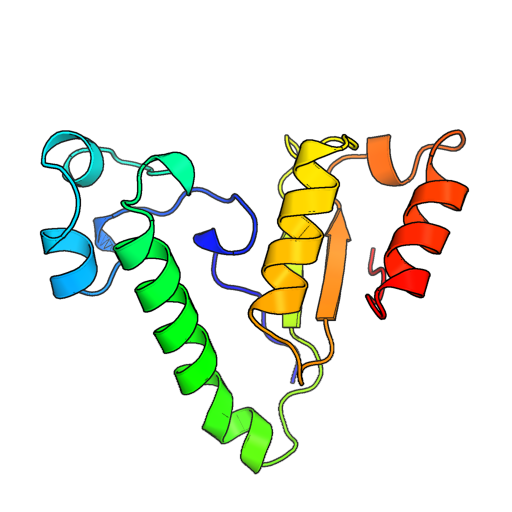 VAL A O 1
ATOM 841 N N . GLU A 1 103 ? -1.976 -2.240 8.859 1.00 97.31 103 GLU A N 1
ATOM 842 C CA . GLU A 1 103 ? -1.085 -2.161 10.024 1.00 97.31 103 GLU A CA 1
ATOM 843 C C . GLU A 1 103 ? -0.162 -0.952 9.872 1.00 97.31 103 GLU A C 1
ATOM 845 O O . GLU A 1 103 ? 0.582 -0.837 8.888 1.00 97.31 103 GLU A O 1
ATOM 850 N N . PHE A 1 104 ? -0.177 -0.067 10.868 1.00 97.50 104 PHE A N 1
ATOM 851 C CA . PHE A 1 104 ? 0.707 1.092 10.924 1.00 97.50 104 PHE A CA 1
ATOM 852 C C . PHE A 1 104 ? 1.879 0.833 11.865 1.00 97.50 104 PHE A C 1
ATOM 854 O O . PHE A 1 104 ? 1.688 0.530 13.039 1.00 97.50 104 PHE A O 1
ATOM 861 N N . ARG A 1 105 ? 3.105 1.034 11.371 1.00 96.19 105 ARG A N 1
ATOM 862 C CA . ARG A 1 105 ? 4.325 0.984 12.198 1.00 96.19 105 ARG A CA 1
ATOM 863 C C . ARG A 1 105 ? 4.766 2.341 12.725 1.00 96.19 105 ARG A C 1
ATOM 865 O O . ARG A 1 105 ? 5.674 2.415 13.545 1.00 96.19 105 ARG A O 1
ATOM 872 N N . ASN A 1 106 ? 4.124 3.412 12.268 1.00 97.50 106 ASN A N 1
ATOM 873 C CA . ASN A 1 106 ? 4.366 4.753 12.767 1.00 97.50 106 ASN A CA 1
ATOM 874 C C . ASN A 1 106 ? 3.278 5.161 13.770 1.00 97.50 106 ASN A C 1
ATOM 876 O O . ASN A 1 106 ? 2.092 5.192 13.438 1.00 97.50 106 ASN A O 1
ATOM 880 N N . ALA A 1 107 ? 3.693 5.546 14.977 1.00 96.81 107 ALA A N 1
ATOM 881 C CA . ALA A 1 107 ? 2.784 5.902 16.065 1.00 96.81 107 ALA A CA 1
ATOM 882 C C . ALA A 1 107 ? 1.907 7.137 15.780 1.00 96.81 107 ALA A C 1
ATOM 884 O O . ALA A 1 107 ? 0.876 7.307 16.427 1.00 96.81 107 ALA A O 1
ATOM 885 N N . THR A 1 108 ? 2.262 7.996 14.813 1.00 97.69 108 THR A N 1
ATOM 886 C CA . THR A 1 108 ? 1.472 9.201 14.500 1.00 97.69 108 THR A CA 1
ATOM 887 C C . THR A 1 108 ? 0.041 8.875 14.070 1.00 97.69 108 THR A C 1
ATOM 889 O O . THR A 1 108 ? -0.857 9.638 14.424 1.00 97.69 108 THR A O 1
ATOM 892 N N . TRP A 1 109 ? -0.205 7.735 13.410 1.00 98.25 109 TRP A N 1
ATOM 893 C CA . TRP A 1 109 ? -1.549 7.291 13.003 1.00 98.25 109 TRP A CA 1
ATOM 894 C C . TRP A 1 109 ? -2.483 7.015 14.180 1.00 98.25 109 TRP A C 1
ATOM 896 O O . TRP A 1 109 ? -3.672 7.315 14.103 1.00 98.25 109 TRP A O 1
ATOM 906 N N . MET A 1 110 ? -1.939 6.475 15.273 1.00 98.06 110 MET A N 1
ATOM 907 C CA . MET A 1 110 ? -2.701 6.041 16.451 1.00 98.06 110 MET A CA 1
ATOM 908 C C . MET A 1 110 ? -2.404 6.879 17.698 1.00 98.06 110 MET A C 1
ATOM 910 O O . MET A 1 110 ? -2.783 6.506 18.808 1.00 98.06 110 MET A O 1
ATOM 914 N N . SER A 1 111 ? -1.758 8.034 17.516 1.00 97.94 111 SER A N 1
ATOM 915 C CA . SER A 1 111 ? -1.631 9.049 18.561 1.00 97.94 111 SER A CA 1
ATOM 916 C C . SER A 1 111 ? -3.011 9.507 19.038 1.00 97.94 111 SER A C 1
ATOM 918 O O . SER A 1 111 ? -3.984 9.457 18.283 1.00 97.94 111 SER A O 1
ATOM 920 N N . GLU A 1 112 ? -3.101 9.994 20.276 1.00 98.00 112 GLU A N 1
ATOM 921 C CA . GLU A 1 112 ? -4.361 10.467 20.869 1.00 98.00 112 GLU A CA 1
ATOM 922 C C . GLU A 1 112 ? -5.101 11.464 19.964 1.00 98.00 112 GLU A C 1
ATOM 924 O O . GLU A 1 112 ? -6.306 11.339 19.760 1.00 98.00 112 GLU A O 1
ATOM 929 N N . ARG A 1 113 ? -4.351 12.383 19.343 1.00 97.88 113 ARG A N 1
ATOM 930 C CA . ARG A 1 113 ? -4.874 13.396 18.422 1.00 97.88 113 ARG A CA 1
ATOM 931 C C . ARG A 1 113 ? -5.488 12.807 17.148 1.00 97.88 113 ARG A C 1
ATOM 933 O O . ARG A 1 113 ? -6.490 13.328 16.674 1.00 97.88 113 ARG A O 1
ATOM 940 N N . ASN A 1 114 ? -4.880 11.767 16.581 1.00 98.12 114 ASN A N 1
ATOM 941 C CA . ASN A 1 114 ? -5.202 11.303 15.226 1.00 98.12 114 ASN A CA 1
ATOM 942 C C . ASN A 1 114 ? -6.048 10.025 15.207 1.00 98.12 114 ASN A C 1
ATOM 944 O O . ASN A 1 114 ? -6.659 9.713 14.190 1.00 98.12 114 ASN A O 1
ATOM 948 N N . ARG A 1 115 ? -6.115 9.281 16.319 1.00 98.06 115 ARG A N 1
ATOM 949 C CA . ARG A 1 115 ? -6.760 7.961 16.381 1.00 98.06 115 ARG A CA 1
ATOM 950 C C . ARG A 1 115 ? -8.200 7.968 15.865 1.00 98.06 115 ARG A C 1
ATOM 952 O O . ARG A 1 115 ? -8.570 7.076 15.109 1.00 98.06 115 ARG A O 1
ATOM 959 N N . ALA A 1 116 ? -9.008 8.947 16.275 1.00 98.38 116 ALA A N 1
ATOM 960 C CA . ALA A 1 116 ? -10.411 9.026 15.862 1.00 98.38 116 ALA A CA 1
ATOM 961 C C . ALA A 1 116 ? -10.548 9.235 14.344 1.00 98.38 116 ALA A C 1
ATOM 963 O O . ALA A 1 116 ? -11.292 8.513 13.686 1.00 98.38 116 ALA A O 1
ATOM 964 N N . GLU A 1 117 ? -9.772 10.165 13.784 1.00 98.00 117 GLU A N 1
ATOM 965 C CA . GLU A 1 117 ? -9.738 10.444 12.346 1.00 98.00 117 GLU A CA 1
ATOM 966 C C . GLU A 1 117 ? -9.238 9.234 11.548 1.00 98.00 117 GLU A C 1
ATOM 968 O O . GLU A 1 117 ? -9.831 8.880 10.532 1.00 98.00 117 GLU A O 1
ATOM 973 N N . THR A 1 118 ? -8.174 8.573 12.014 1.00 98.44 118 THR A N 1
ATOM 974 C CA . THR A 1 118 ? -7.625 7.370 11.377 1.00 98.44 118 THR A CA 1
ATOM 975 C C . THR A 1 118 ? -8.660 6.252 11.321 1.00 98.44 118 THR A C 1
ATOM 977 O O . THR A 1 118 ? -8.856 5.661 10.263 1.00 98.44 118 THR A O 1
ATOM 980 N N . LEU A 1 119 ? -9.346 5.964 12.432 1.00 98.38 119 LEU A N 1
ATOM 981 C CA . LEU A 1 119 ? -10.355 4.904 12.475 1.00 98.38 119 LEU A CA 1
ATOM 982 C C . LEU A 1 119 ? -11.600 5.249 11.644 1.00 98.38 119 LEU A C 1
ATOM 984 O O . LEU A 1 119 ? -12.119 4.357 10.978 1.00 98.38 119 LEU A O 1
ATOM 988 N N . SER A 1 120 ? -12.039 6.516 11.630 1.00 98.50 120 SER A N 1
ATOM 989 C CA . SER A 1 120 ? -13.133 6.973 10.752 1.00 98.50 120 SER A CA 1
ATOM 990 C C . SER A 1 120 ? -12.764 6.785 9.286 1.00 98.50 120 SER A C 1
ATOM 992 O O . SER A 1 120 ? -13.484 6.116 8.556 1.00 98.50 120 SER A O 1
ATOM 994 N N . PHE A 1 121 ? -11.583 7.268 8.888 1.00 98.50 121 PHE A N 1
ATOM 995 C CA . PHE A 1 121 ? -11.056 7.113 7.535 1.00 98.50 121 PHE A CA 1
ATOM 996 C C . PHE A 1 121 ? -10.995 5.639 7.112 1.00 98.50 121 PHE A C 1
ATOM 998 O O . PHE A 1 121 ? -11.493 5.277 6.051 1.00 98.50 121 PHE A O 1
ATOM 1005 N N . LEU A 1 122 ? -10.427 4.757 7.941 1.00 9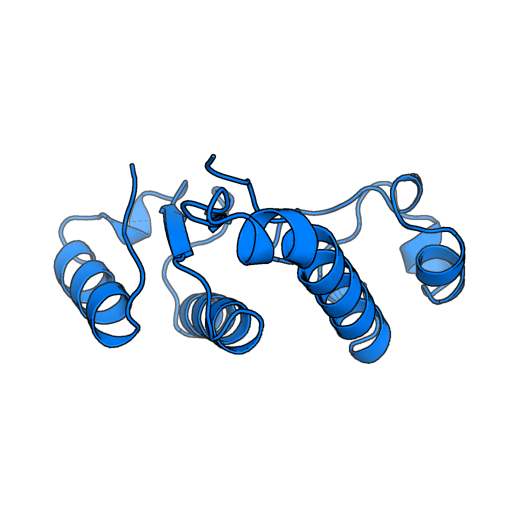8.31 122 LEU A N 1
ATOM 1006 C CA . LEU A 1 122 ? -10.377 3.331 7.608 1.00 98.31 122 LEU A CA 1
ATOM 1007 C C . LEU A 1 122 ? -11.788 2.730 7.489 1.00 98.31 122 LEU A C 1
ATOM 1009 O O . LEU A 1 122 ? -12.057 2.005 6.533 1.00 98.31 122 LEU A O 1
ATOM 1013 N N . GLY A 1 123 ? -12.695 3.067 8.410 1.00 98.00 123 GLY A N 1
ATOM 1014 C CA . GLY A 1 123 ? -14.080 2.594 8.401 1.00 98.00 123 GLY A CA 1
ATOM 1015 C C . GLY A 1 123 ? -14.872 3.039 7.169 1.00 98.00 123 GLY A C 1
ATOM 1016 O O . GLY A 1 123 ? -15.518 2.208 6.533 1.00 98.00 123 GLY A O 1
ATOM 1017 N N . GLU A 1 124 ? -14.770 4.315 6.789 1.00 98.12 124 GLU A N 1
ATOM 1018 C CA . GLU A 1 124 ? -15.413 4.903 5.600 1.00 98.12 124 GLU A CA 1
ATOM 1019 C C . GLU A 1 124 ? -15.011 4.191 4.302 1.00 98.12 124 GLU A C 1
ATOM 1021 O O . GLU A 1 124 ? -15.805 4.098 3.366 1.00 98.12 124 GLU A O 1
ATOM 1026 N N . HIS A 1 125 ? -13.799 3.636 4.259 1.00 97.75 125 HIS A N 1
ATOM 1027 C CA . HIS A 1 125 ? -13.261 2.929 3.098 1.00 97.75 125 HIS A CA 1
ATOM 1028 C C . HIS A 1 125 ? -13.274 1.398 3.237 1.00 97.75 125 HIS A C 1
ATOM 1030 O O . HIS A 1 125 ? -12.689 0.700 2.406 1.00 97.75 125 HIS A O 1
ATOM 1036 N N . GLY A 1 126 ? -13.941 0.856 4.264 1.00 96.62 126 GLY A N 1
ATOM 1037 C CA . GLY A 1 126 ? -14.068 -0.591 4.472 1.00 96.62 126 GLY A CA 1
ATOM 1038 C C . GLY A 1 126 ? -12.746 -1.296 4.801 1.00 96.62 126 GLY A C 1
ATO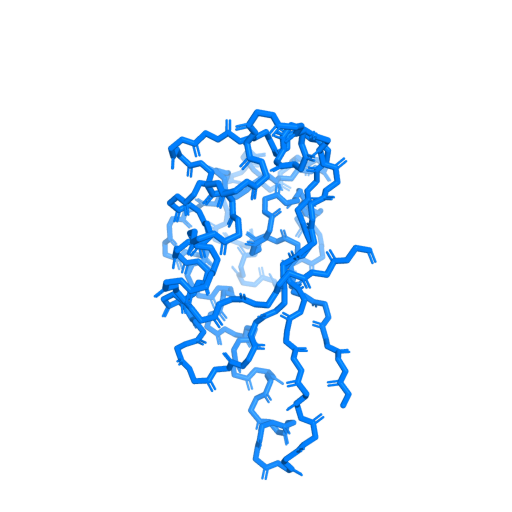M 1039 O O . GLY A 1 126 ? -12.575 -2.475 4.491 1.00 96.62 126 GLY A O 1
ATOM 1040 N N . LEU A 1 127 ? -11.798 -0.576 5.399 1.00 97.81 127 LEU A N 1
ATOM 1041 C CA . LEU A 1 127 ? -10.475 -1.067 5.770 1.00 97.81 127 LEU A CA 1
ATOM 1042 C C . LEU A 1 127 ? -10.4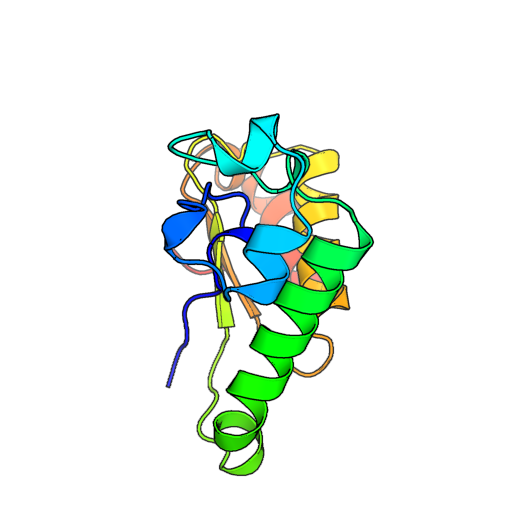51 -1.479 7.245 1.00 97.81 127 LEU A C 1
ATOM 1044 O O . LEU A 1 127 ? -10.910 -0.754 8.125 1.00 97.81 127 LEU A O 1
ATOM 1048 N N . ILE A 1 128 ? -9.873 -2.645 7.528 1.00 97.25 128 ILE A N 1
ATOM 1049 C CA . ILE A 1 128 ? -9.789 -3.189 8.886 1.00 97.25 128 ILE A CA 1
ATOM 1050 C C . ILE A 1 128 ? -8.477 -2.731 9.520 1.00 97.25 128 ILE A C 1
ATOM 1052 O O . ILE A 1 128 ? -7.409 -3.038 9.006 1.00 97.25 128 ILE A O 1
ATOM 1056 N N . TYR A 1 129 ? -8.523 -2.034 10.652 1.00 97.31 129 TYR A N 1
ATOM 1057 C CA . TYR A 1 129 ? -7.307 -1.747 11.417 1.00 97.31 129 TYR A CA 1
ATOM 1058 C C . TYR A 1 129 ? -6.808 -3.001 12.151 1.00 97.31 129 TYR A C 1
ATOM 1060 O O . TYR A 1 129 ? -7.600 -3.705 12.781 1.00 97.31 129 TYR A O 1
ATOM 1068 N N . VAL A 1 130 ? -5.498 -3.257 12.106 1.00 95.19 130 VAL A N 1
ATOM 1069 C CA . VAL A 1 130 ? -4.824 -4.284 12.915 1.00 95.19 130 VAL A CA 1
ATOM 1070 C C . VAL A 1 130 ? -3.573 -3.702 13.580 1.00 95.19 130 VAL A C 1
ATOM 1072 O O . VAL A 1 130 ? -2.928 -2.809 13.027 1.00 95.19 130 VAL A O 1
ATOM 1075 N N . SER A 1 131 ? -3.250 -4.201 14.776 1.00 85.81 131 SER A N 1
ATOM 1076 C CA . SER A 1 131 ? -2.137 -3.742 15.617 1.00 85.81 131 SER A CA 1
ATOM 1077 C C . SER A 1 131 ? -1.165 -4.861 15.948 1.00 85.81 131 SER A C 1
ATOM 1079 O O . SER A 1 131 ? -1.599 -6.034 15.960 1.00 85.81 131 SER A O 1
#

Nearest PDB structures (foldseek):
  1ztv-assembly1_B  TM=9.634E-01  e=4.031E-05  Enterococcus faecalis V583
  1vpy-assembly1_A  TM=9.656E-01  e=2.871E-04  Enterococcus faecalis V583
  4dcs-assembly1_A  TM=4.047E-01  e=3.245E-01  Bacillus subtilis
  4tl9-assembly1_C  TM=4.696E-01  e=1.794E+00  Synechococcus elongatus PCC 7942 = FACHB-805
  8q4d-assembly1_O  TM=3.779E-01  e=9.524E-01  Geobacillus stearothermophilus

Radius of gyration: 15.49 Å; Cα contacts (8 Å, |Δi|>4): 167; chains: 1; bounding box: 37×35×39 Å

Secondary structure (DSSP, 8-state):
--EEPPGGGGT--B-GGGS-HHHHHTS-HHHHHSSSB-GGGS-HHHHHHHHHHHHHHHHHHHHTT----EEEEEPTT--S-HHHHHHHHHHHHHSTTS-EEEEE-SGGGGSTTTHHHHHHHHHHTTPEEE-

Mean predicted aligned error: 3.94 Å

Foldseek 3Di:
DEAEDDQQLAFHWDQLVPDDPVLLVQFDPVQNPDRTDTNVRHDPVSSLVSLVVVQVVCVVCVVVVNHDEYENEHDQVLADDPVSLVSVVVSCVSVVPGAYEYEYPHCNCCPPVNNVVNVVSCVVSNYHYDD

pLDDT: mean 91.51, std 6.04, range [66.25, 98.5]